Protein AF-A0A699WT21-F1 (afdb_monomer)

Organism: Tanacetum cinerariifolium (NCBI:txid118510)

Mean predicted aligned error: 5.56 Å

pLDDT: mean 86.8, std 12.1, range [45.38, 96.62]

Foldseek 3Di:
DDDDQKDKDKDKDWDPPPDPQIAIEIEMDMDGHPVCPPVLVLLVVVLVVVVVCCVVPVSHQKYKYWAAPPPPRVVVSLVSNPWDFDPDQDPPRTTMTMDGDDPDD

Secondary structure (DSSP, 8-state):
-PPP-EEEEEEEEEE-SS-SSPEEEEEEEEEE-GGGTTSSTHHHHHHHHHHHHHHH-TTEEEEEEEE-TT-HHHHHHHHHHTPEEEEEEEGGGEEEEEEEPPPP-

Nearest PDB structures (foldseek):
  2prb-assembly1_A  TM=8.718E-01  e=6.779E-06  Salmonella enterica subsp. enterica serovar Typhimurium
  2qir-assembly1_A  TM=8.721E-01  e=2.642E-05  Salmonella enterica subsp. enterica serovar Typhimurium
  2bue-assembly1_A  TM=7.758E-01  e=2.642E-05  Escherichia coli
  2vqy-assembly1_A  TM=7.770E-01  e=3.424E-05  Escherichia coli
  7ovu-assembly1_A  TM=7.593E-01  e=4.014E-04  Arabidopsis thaliana

InterPro domains:
  IPR000182 GNAT domain [PF13302] (5-83)
  IPR016181 Acyl-CoA N-acyltransferase [SSF55729] (3-85)

Radius of gyration: 14.45 Å; Cα contacts (8 Å, |Δi|>4): 170; chains: 1; bounding box: 43×40×23 Å

Sequence (105 aa):
NEAPVGVIRFALTTDTALTNHPTASATLGYSLGPAYRGRGWAAPLLLAGTRAVLAAFPQVARVLGEVKADNVASVRAFQRAGFSEVMGTGPAGSRTFAWVAAPVA

Solvent-accessible surface area (backbone atoms only — not comparable to full-atom values): 6139 Å² total; per-residue (Å²): 137,84,76,83,61,55,52,77,49,73,45,81,45,73,49,69,86,87,48,102,63,67,50,26,32,32,42,45,50,75,51,63,38,78,93,54,53,98,70,66,54,60,16,61,50,50,42,51,50,51,52,50,47,45,71,75,37,76,68,38,50,32,40,34,33,74,37,56,71,85,42,58,69,58,54,51,24,43,47,73,40,67,32,44,79,47,95,57,75,36,81,94,64,10,41,29,30,39,36,74,54,76,81,85,128

Structure (mmCIF, N/CA/C/O backbone):
data_AF-A0A699WT21-F1
#
_entry.id   AF-A0A699WT21-F1
#
loop_
_atom_site.group_PDB
_atom_site.id
_atom_site.type_symbol
_atom_site.label_atom_id
_atom_site.label_alt_id
_atom_site.label_comp_id
_atom_site.label_asym_id
_atom_site.label_entity_id
_atom_site.label_seq_id
_atom_site.pdbx_PDB_ins_code
_atom_site.Cartn_x
_atom_site.Cartn_y
_atom_site.Cartn_z
_atom_site.occupancy
_atom_site.B_iso_or_equiv
_atom_site.auth_seq_id
_atom_site.auth_comp_id
_atom_site.auth_asym_id
_atom_site.auth_atom_id
_atom_site.pdbx_PDB_model_num
ATOM 1 N N . ASN A 1 1 ? -24.396 -10.693 11.032 1.00 59.06 1 ASN A N 1
ATOM 2 C CA . ASN A 1 1 ? -23.004 -10.725 11.519 1.00 59.06 1 ASN A CA 1
ATOM 3 C C . ASN A 1 1 ? -22.120 -10.952 10.304 1.00 59.06 1 ASN A C 1
ATOM 5 O O . ASN A 1 1 ? -22.035 -12.081 9.841 1.00 59.06 1 ASN A O 1
ATOM 9 N N . GLU A 1 2 ? -21.608 -9.892 9.686 1.00 72.56 2 GLU A N 1
ATOM 10 C CA . GLU A 1 2 ? -20.802 -10.023 8.466 1.00 72.56 2 GLU A CA 1
ATOM 11 C C . GLU A 1 2 ? -19.334 -10.217 8.853 1.00 72.56 2 GLU A C 1
ATOM 13 O O . GLU A 1 2 ? -18.760 -9.401 9.571 1.00 72.56 2 GLU A O 1
ATOM 18 N N . ALA A 1 3 ? -18.736 -11.331 8.427 1.00 78.81 3 ALA A N 1
ATOM 19 C CA . ALA A 1 3 ? -17.324 -11.604 8.672 1.00 78.81 3 ALA A CA 1
ATOM 20 C C . ALA A 1 3 ? -16.443 -10.693 7.794 1.00 78.81 3 ALA A C 1
ATOM 22 O O . ALA A 1 3 ? -16.795 -10.442 6.637 1.00 78.81 3 ALA A O 1
ATOM 23 N N . PRO A 1 4 ? -15.283 -10.222 8.290 1.00 84.44 4 PRO A N 1
ATOM 24 C CA . PRO A 1 4 ? -14.381 -9.401 7.493 1.00 84.44 4 PRO A CA 1
ATOM 25 C C . PRO A 1 4 ? -13.909 -10.161 6.246 1.00 84.44 4 PRO A C 1
ATOM 27 O O . PRO A 1 4 ? -13.392 -11.275 6.321 1.00 84.44 4 PRO A O 1
ATOM 30 N N . VAL A 1 5 ? -14.070 -9.532 5.081 1.00 88.06 5 VAL A N 1
ATOM 31 C CA . VAL A 1 5 ? -13.782 -10.120 3.758 1.00 88.06 5 VAL A CA 1
ATOM 32 C C . VAL A 1 5 ? -12.327 -9.930 3.312 1.00 88.06 5 VAL A C 1
ATOM 34 O O . VAL A 1 5 ? -11.919 -10.394 2.244 1.00 88.06 5 VAL A O 1
ATOM 37 N N . GLY A 1 6 ? -11.530 -9.243 4.127 1.00 89.88 6 GLY A N 1
ATOM 38 C CA . GLY A 1 6 ? -10.128 -8.945 3.886 1.00 89.88 6 GLY A CA 1
ATOM 39 C C . GLY A 1 6 ? -9.524 -8.114 5.011 1.00 89.88 6 GLY A C 1
ATOM 40 O O . GLY A 1 6 ? -10.210 -7.713 5.949 1.00 89.88 6 GLY A O 1
ATOM 41 N N . VAL A 1 7 ? -8.225 -7.862 4.904 1.00 93.19 7 VAL A N 1
ATOM 42 C CA . VAL A 1 7 ? -7.463 -7.048 5.849 1.00 93.19 7 VAL A CA 1
ATOM 43 C C . VAL A 1 7 ? -6.439 -6.212 5.095 1.00 93.19 7 VAL A C 1
ATOM 45 O O . VAL A 1 7 ? -5.814 -6.684 4.141 1.00 93.19 7 VAL A O 1
ATOM 48 N N . ILE A 1 8 ? -6.247 -4.979 5.548 1.00 94.94 8 ILE A N 1
ATOM 49 C CA . ILE A 1 8 ? -5.118 -4.131 5.180 1.00 94.94 8 ILE A CA 1
ATOM 50 C C . ILE A 1 8 ? -4.349 -3.781 6.449 1.00 94.94 8 ILE A C 1
ATOM 52 O O . ILE A 1 8 ? -4.939 -3.558 7.505 1.00 94.94 8 ILE A O 1
ATOM 56 N N . ARG A 1 9 ? -3.025 -3.814 6.361 1.00 95.38 9 ARG A N 1
ATOM 57 C CA . ARG A 1 9 ? -2.102 -3.548 7.463 1.00 95.38 9 ARG A CA 1
ATOM 58 C C . ARG A 1 9 ? -1.045 -2.573 6.984 1.00 95.38 9 ARG A C 1
ATOM 60 O O . ARG A 1 9 ? -0.703 -2.570 5.802 1.00 95.38 9 ARG A O 1
ATOM 67 N N . PHE A 1 10 ? -0.518 -1.795 7.914 1.00 94.75 10 PHE A N 1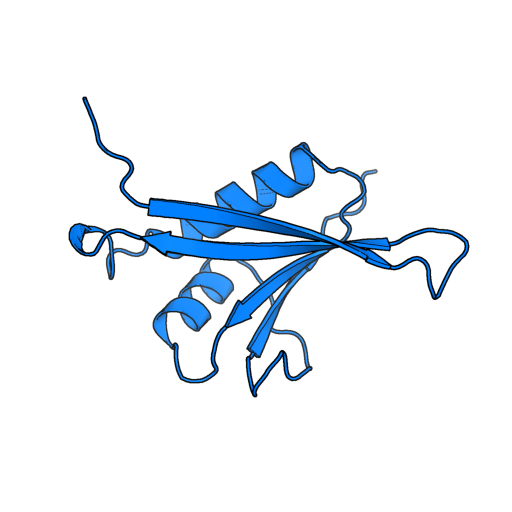
ATOM 68 C CA . PHE A 1 10 ? 0.586 -0.885 7.672 1.00 94.75 10 PHE A CA 1
ATOM 69 C C . PHE A 1 10 ? 1.635 -1.036 8.769 1.00 94.75 10 PHE A C 1
ATOM 71 O O . PHE A 1 10 ? 1.299 -1.320 9.919 1.00 94.75 10 PHE A O 1
ATOM 78 N N . ALA A 1 11 ? 2.897 -0.846 8.405 1.00 93.56 11 ALA A N 1
ATOM 79 C CA . ALA A 1 11 ? 4.007 -0.723 9.338 1.00 93.56 11 ALA A CA 1
ATOM 80 C C . ALA A 1 11 ? 4.654 0.645 9.137 1.00 93.56 11 ALA A C 1
ATOM 82 O O . ALA A 1 11 ? 4.981 1.001 8.008 1.00 93.56 11 ALA A O 1
ATOM 83 N N . LEU A 1 12 ? 4.807 1.410 10.216 1.00 92.75 12 LEU A N 1
ATOM 84 C CA . LEU A 1 12 ? 5.487 2.700 10.178 1.00 92.75 12 LEU A CA 1
ATOM 85 C C . LEU A 1 12 ? 6.990 2.493 10.326 1.00 92.75 12 LEU A C 1
ATOM 87 O O . LEU A 1 12 ? 7.445 1.697 11.147 1.00 92.75 12 LEU A O 1
ATOM 91 N N . THR A 1 13 ? 7.760 3.229 9.542 1.00 90.25 13 THR A N 1
ATOM 92 C CA . THR A 1 13 ? 9.216 3.259 9.622 1.00 90.25 13 THR A CA 1
ATOM 93 C C . THR A 1 13 ? 9.661 4.706 9.589 1.00 90.25 13 THR A C 1
ATOM 95 O O . THR A 1 13 ? 9.371 5.431 8.637 1.00 90.25 13 THR A O 1
ATOM 98 N N . THR A 1 14 ? 10.354 5.123 10.641 1.00 83.94 14 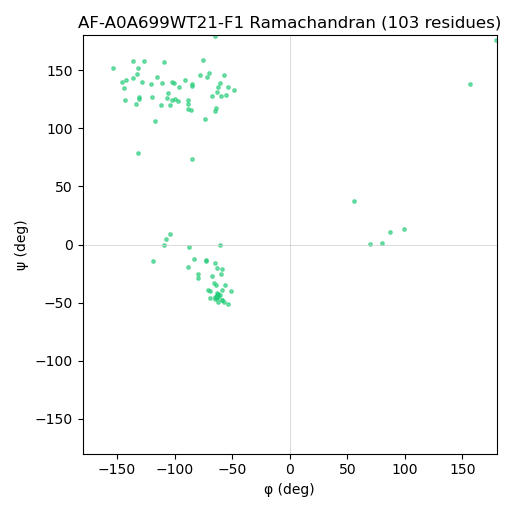THR A N 1
ATOM 99 C CA . THR A 1 14 ? 10.934 6.459 10.746 1.0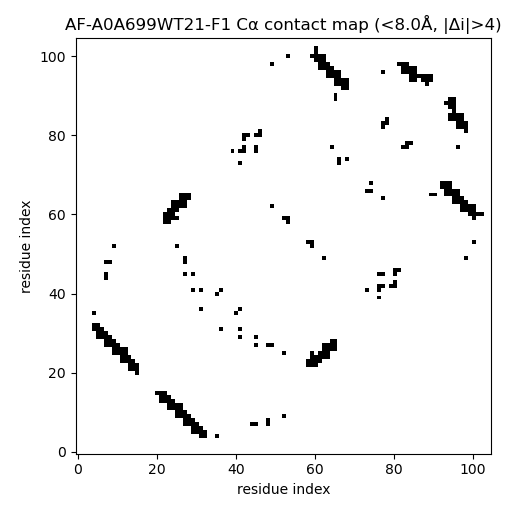0 83.94 14 THR A CA 1
ATOM 100 C C . THR A 1 14 ? 12.424 6.344 10.493 1.00 83.94 14 THR A C 1
ATOM 102 O O . THR A 1 14 ? 13.112 5.635 11.225 1.00 83.94 14 THR A O 1
ATOM 105 N N . ASP A 1 15 ? 12.920 7.034 9.472 1.00 72.44 15 ASP A N 1
ATOM 106 C CA . ASP A 1 15 ? 14.354 7.192 9.269 1.00 72.44 15 ASP A CA 1
ATOM 107 C C . ASP A 1 15 ? 14.823 8.435 10.033 1.00 72.44 15 ASP A C 1
ATOM 109 O O . ASP A 1 15 ? 14.372 9.558 9.777 1.00 72.44 15 ASP A O 1
ATOM 113 N N . THR A 1 16 ? 15.694 8.210 11.014 1.00 67.75 16 THR A N 1
ATOM 114 C CA . THR A 1 16 ? 16.340 9.259 11.815 1.00 67.75 16 THR A CA 1
ATOM 115 C C . THR A 1 16 ? 17.818 9.423 11.462 1.00 67.75 16 THR A C 1
ATOM 117 O O . THR A 1 16 ? 18.527 10.150 12.152 1.00 67.75 16 THR A O 1
ATOM 120 N N . ALA A 1 17 ? 18.316 8.702 10.456 1.00 60.34 17 ALA A N 1
ATOM 121 C CA . ALA A 1 17 ? 19.744 8.520 10.223 1.00 60.34 17 ALA A CA 1
ATOM 122 C C . ALA A 1 17 ? 20.360 9.609 9.333 1.00 60.34 17 ALA A C 1
ATOM 124 O O . ALA A 1 17 ? 21.577 9.781 9.360 1.00 60.34 17 ALA A O 1
ATOM 125 N N . LEU A 1 18 ? 19.556 10.342 8.550 1.00 54.31 18 LEU A N 1
ATOM 126 C CA . LEU A 1 18 ? 20.086 11.195 7.475 1.00 54.31 18 LEU A CA 1
ATOM 127 C C . LEU A 1 18 ? 19.803 12.703 7.597 1.00 54.31 18 LEU A C 1
ATOM 129 O O . LEU A 1 18 ? 20.480 13.478 6.925 1.00 54.31 18 LEU A O 1
ATOM 133 N N . THR A 1 19 ? 18.887 13.162 8.457 1.00 51.59 19 THR A N 1
ATOM 134 C CA . THR A 1 19 ? 18.557 14.597 8.585 1.00 51.59 19 THR A CA 1
ATOM 135 C C . THR A 1 19 ? 18.011 14.969 9.968 1.00 51.59 19 THR A C 1
ATOM 137 O O . THR A 1 19 ? 17.295 14.189 10.586 1.00 51.59 19 THR A O 1
ATOM 140 N N . ASN A 1 20 ? 18.222 16.223 10.403 1.00 57.88 20 ASN A N 1
ATOM 141 C CA . ASN A 1 20 ? 17.538 16.841 11.562 1.00 57.88 20 ASN A CA 1
ATOM 142 C C . ASN A 1 20 ? 15.998 16.925 11.403 1.00 57.88 20 ASN A C 1
ATOM 144 O O . ASN A 1 20 ? 15.311 17.427 12.289 1.00 57.88 20 ASN A O 1
ATOM 148 N N . HIS A 1 21 ? 15.456 16.452 10.277 1.00 57.06 21 HIS A N 1
ATOM 149 C CA . HIS A 1 21 ? 14.032 16.273 10.031 1.00 57.06 21 HIS A CA 1
ATOM 150 C C . HIS A 1 21 ? 13.774 14.773 9.807 1.00 57.06 21 HIS A C 1
ATOM 152 O O . HIS A 1 21 ? 14.178 14.255 8.763 1.00 57.06 21 HIS A O 1
ATOM 158 N N . PRO A 1 22 ? 13.171 14.049 10.763 1.00 64.88 22 PRO A N 1
ATOM 159 C CA . PRO A 1 22 ? 12.872 12.635 10.580 1.00 64.88 22 PRO A CA 1
ATOM 160 C C . PRO A 1 22 ? 11.876 12.467 9.430 1.00 64.88 22 PRO A C 1
ATOM 162 O O . PRO A 1 22 ? 10.853 13.152 9.387 1.00 64.88 22 PRO A O 1
ATOM 165 N N . THR A 1 23 ? 12.158 11.555 8.501 1.00 73.00 23 THR A N 1
ATOM 166 C CA . THR A 1 23 ? 11.192 11.197 7.453 1.00 73.00 23 THR A CA 1
ATOM 167 C C . THR A 1 23 ? 10.492 9.907 7.847 1.00 73.00 23 THR A C 1
ATOM 169 O O . THR A 1 23 ? 11.137 8.904 8.150 1.00 73.00 23 THR A O 1
ATOM 172 N N . ALA A 1 24 ? 9.158 9.930 7.886 1.00 88.62 24 ALA A N 1
ATOM 173 C CA . ALA A 1 24 ? 8.371 8.734 8.147 1.00 88.62 24 ALA A CA 1
ATOM 174 C C . ALA A 1 24 ? 7.814 8.162 6.842 1.00 88.62 24 ALA A C 1
ATOM 176 O O . ALA A 1 24 ? 7.343 8.878 5.954 1.00 88.62 24 ALA A O 1
ATOM 177 N N . SER A 1 25 ? 7.854 6.842 6.746 1.00 92.12 25 SER A N 1
ATOM 178 C CA . SER A 1 25 ? 7.241 6.061 5.683 1.00 92.12 25 SER A CA 1
ATOM 179 C C . SER A 1 25 ? 6.331 4.996 6.281 1.00 92.12 25 SER A C 1
ATOM 181 O O . SER A 1 25 ? 6.458 4.635 7.453 1.00 92.12 25 SER A O 1
ATOM 183 N N . ALA A 1 26 ? 5.383 4.511 5.487 1.00 94.88 26 ALA A N 1
ATOM 184 C CA . ALA A 1 26 ? 4.485 3.441 5.893 1.00 94.88 26 ALA A CA 1
ATOM 185 C C . ALA A 1 26 ? 4.436 2.353 4.827 1.00 94.88 26 ALA A C 1
ATOM 187 O O . ALA A 1 26 ? 4.086 2.644 3.690 1.00 94.88 26 ALA A O 1
ATOM 188 N N . THR A 1 27 ? 4.713 1.102 5.176 1.00 94.94 27 THR A N 1
ATOM 189 C CA . THR A 1 27 ? 4.626 -0.020 4.231 1.00 94.94 27 THR A CA 1
ATOM 190 C C . THR A 1 27 ? 3.287 -0.729 4.372 1.00 94.94 27 THR A C 1
ATOM 192 O O . THR A 1 27 ? 2.946 -1.197 5.459 1.00 94.94 27 THR A O 1
ATOM 195 N N . LEU A 1 28 ? 2.528 -0.826 3.280 1.00 95.12 28 LEU A N 1
ATOM 196 C CA . LEU A 1 28 ? 1.237 -1.504 3.215 1.00 95.12 28 LEU A CA 1
ATOM 197 C C . LEU A 1 28 ? 1.369 -2.974 2.824 1.00 95.12 28 LEU A C 1
ATOM 199 O O . LEU A 1 28 ? 2.095 -3.343 1.902 1.00 95.12 28 LEU A O 1
ATOM 203 N N . GLY A 1 29 ? 0.538 -3.797 3.458 1.00 93.19 29 GLY A N 1
ATOM 204 C CA . GLY A 1 29 ? 0.252 -5.162 3.036 1.00 93.19 29 GLY A CA 1
ATOM 205 C C . GLY A 1 29 ? -1.243 -5.448 3.126 1.00 93.19 29 GLY A C 1
ATOM 206 O O . GLY A 1 29 ? -1.915 -4.992 4.050 1.00 93.19 29 GLY A O 1
ATOM 207 N N . TYR A 1 30 ? -1.780 -6.227 2.187 1.00 94.31 30 TYR A N 1
ATOM 208 C CA . TYR A 1 30 ? -3.202 -6.567 2.167 1.00 94.31 30 TYR A CA 1
ATOM 209 C C . TYR A 1 30 ? -3.437 -8.049 1.873 1.00 94.31 30 TYR A C 1
ATOM 211 O O . TYR A 1 30 ? -2.595 -8.735 1.291 1.00 94.31 30 TYR A O 1
ATOM 219 N N . SER A 1 31 ? -4.603 -8.544 2.278 1.00 92.75 31 SER A N 1
ATOM 220 C CA . SER A 1 31 ? -5.107 -9.863 1.902 1.00 92.75 31 SER A CA 1
ATOM 221 C C . SER A 1 31 ? -6.622 -9.813 1.763 1.00 92.75 31 SER A C 1
ATOM 223 O O . SER A 1 31 ? -7.307 -9.174 2.558 1.00 92.75 31 SER A O 1
ATOM 225 N N . LEU A 1 32 ? -7.146 -10.495 0.750 1.00 92.12 32 LEU A N 1
ATOM 226 C CA . LEU A 1 32 ? -8.579 -10.651 0.518 1.00 92.12 32 LEU A CA 1
ATOM 227 C C . LEU A 1 32 ? -8.964 -12.121 0.668 1.00 92.12 32 LEU A C 1
ATOM 229 O O . LEU A 1 32 ? -8.221 -13.024 0.244 1.00 92.12 32 LEU A O 1
ATOM 233 N N . GLY A 1 33 ? -10.154 -12.352 1.217 1.00 89.81 33 GLY A N 1
ATOM 234 C CA . GLY A 1 33 ? -10.785 -13.663 1.247 1.00 89.81 33 GLY A CA 1
ATOM 235 C C . GLY A 1 33 ? -10.938 -14.226 -0.175 1.00 89.81 33 GLY A C 1
ATOM 236 O O . GLY A 1 33 ? -11.158 -13.451 -1.111 1.00 89.81 33 GLY A O 1
ATOM 237 N N . PRO A 1 34 ? -10.827 -15.554 -0.380 1.00 88.62 34 PRO A N 1
ATOM 238 C CA . PRO A 1 34 ? -10.837 -16.164 -1.713 1.00 88.62 34 PRO A CA 1
ATOM 239 C C . PRO A 1 34 ? -12.015 -15.732 -2.598 1.00 88.62 34 PRO A C 1
ATOM 241 O O . PRO A 1 34 ? -11.810 -15.420 -3.768 1.00 88.62 34 PRO A O 1
ATOM 244 N N . ALA A 1 35 ? -13.216 -15.610 -2.023 1.00 88.38 35 ALA A N 1
ATOM 245 C CA . ALA A 1 35 ? -14.435 -15.208 -2.732 1.00 88.38 35 ALA A CA 1
ATOM 246 C C . ALA A 1 35 ? -14.411 -13.768 -3.289 1.00 88.38 35 ALA A C 1
ATOM 248 O O . ALA A 1 35 ? -15.219 -13.427 -4.151 1.00 88.38 35 ALA A O 1
ATOM 249 N N . TYR A 1 36 ? -13.488 -12.924 -2.820 1.00 87.62 36 TYR A N 1
ATOM 250 C CA . TYR A 1 36 ? -13.374 -11.511 -3.196 1.00 87.62 36 TYR A CA 1
ATOM 251 C C . TYR A 1 36 ? -12.148 -11.225 -4.079 1.00 87.62 36 TYR A C 1
ATOM 253 O O . TYR A 1 36 ? -11.935 -10.088 -4.508 1.00 87.62 36 TYR A O 1
ATOM 261 N N . ARG A 1 37 ? -11.344 -12.248 -4.396 1.00 88.56 37 ARG A N 1
ATOM 262 C CA . ARG A 1 37 ? -10.196 -12.134 -5.311 1.00 88.56 37 ARG A CA 1
ATOM 263 C C . ARG A 1 37 ? -10.656 -12.056 -6.767 1.00 88.56 37 ARG A C 1
ATOM 265 O O . ARG A 1 37 ? -11.769 -12.440 -7.101 1.00 88.56 37 ARG A O 1
ATOM 272 N N . GLY A 1 38 ? -9.800 -11.518 -7.639 1.00 88.25 38 GLY A N 1
ATOM 273 C CA . GLY A 1 38 ? -10.071 -11.420 -9.083 1.00 88.25 38 GLY A CA 1
ATOM 274 C C . GLY A 1 38 ? -11.165 -10.419 -9.484 1.00 88.25 38 GLY A C 1
ATOM 275 O O . GLY A 1 38 ? -11.429 -10.256 -10.666 1.00 88.25 38 GLY A O 1
ATOM 276 N N . ARG A 1 39 ? -11.773 -9.714 -8.520 1.00 90.38 39 ARG A N 1
ATOM 277 C CA . ARG A 1 39 ? -12.890 -8.773 -8.733 1.00 90.38 39 ARG A CA 1
ATOM 278 C C . ARG A 1 39 ? -12.485 -7.297 -8.672 1.00 90.38 39 ARG A C 1
ATOM 280 O O . ARG A 1 39 ? -13.335 -6.422 -8.619 1.00 90.38 39 ARG A O 1
ATOM 287 N N . GLY A 1 40 ? -11.185 -7.010 -8.619 1.00 91.56 40 GLY A N 1
ATOM 288 C CA . GLY A 1 40 ? -10.668 -5.637 -8.590 1.00 91.56 40 GLY A CA 1
ATOM 289 C C . GLY A 1 40 ? -10.696 -4.935 -7.226 1.00 91.56 40 GLY A C 1
ATOM 290 O O . GLY A 1 40 ? -10.220 -3.810 -7.145 1.00 91.56 40 GLY A O 1
ATOM 291 N N . TRP A 1 41 ? -11.150 -5.588 -6.148 1.00 93.44 41 TRP A N 1
ATOM 292 C CA . TRP A 1 41 ? -11.241 -4.997 -4.798 1.00 93.44 41 TRP A CA 1
ATOM 293 C C . TRP A 1 41 ? -9.907 -4.583 -4.166 1.00 93.44 41 TRP A C 1
ATOM 295 O O . TRP A 1 41 ? -9.887 -3.749 -3.265 1.00 93.44 41 TRP A O 1
ATOM 305 N N . ALA A 1 42 ? -8.789 -5.133 -4.641 1.00 94.06 42 ALA A N 1
ATOM 306 C CA . ALA A 1 42 ? -7.470 -4.832 -4.097 1.00 94.06 42 ALA A CA 1
ATOM 307 C C . ALA A 1 42 ? -7.077 -3.355 -4.270 1.00 94.06 42 ALA A C 1
ATOM 309 O O . ALA A 1 42 ? -6.561 -2.754 -3.335 1.00 94.06 42 ALA A O 1
ATOM 310 N N . ALA A 1 43 ? -7.351 -2.752 -5.432 1.00 95.31 43 ALA A N 1
ATOM 311 C CA . ALA A 1 43 ? -6.962 -1.366 -5.692 1.00 95.31 43 ALA A CA 1
ATOM 312 C C . ALA A 1 43 ? -7.758 -0.349 -4.841 1.00 95.31 43 ALA A C 1
ATOM 314 O O . ALA A 1 43 ? -7.126 0.496 -4.207 1.00 95.31 43 ALA A O 1
ATOM 315 N N . PRO A 1 44 ? -9.101 -0.447 -4.721 1.00 94.31 44 PRO A N 1
ATOM 316 C CA . PRO A 1 44 ? -9.862 0.370 -3.775 1.00 94.31 44 PRO A CA 1
ATOM 317 C C . PRO A 1 44 ? -9.423 0.179 -2.321 1.00 94.31 44 PRO A C 1
ATOM 319 O O . PRO A 1 44 ? -9.333 1.159 -1.586 1.00 94.31 44 PRO A O 1
ATOM 322 N N . LEU A 1 45 ? -9.111 -1.059 -1.909 1.00 94.88 45 LEU A N 1
ATOM 323 C CA . LEU A 1 45 ? -8.623 -1.338 -0.557 1.00 94.88 45 LEU A CA 1
ATOM 324 C C . LEU A 1 45 ? -7.277 -0.652 -0.293 1.00 94.88 45 LEU A C 1
ATOM 326 O O . LEU A 1 45 ? -7.120 -0.011 0.743 1.00 94.88 45 LEU A O 1
ATOM 330 N N . LEU A 1 46 ? -6.331 -0.746 -1.233 1.00 96.62 46 LEU A N 1
ATOM 331 C CA . LEU A 1 46 ? -5.039 -0.061 -1.150 1.00 96.62 46 LEU A CA 1
ATOM 332 C C . LEU A 1 46 ? -5.218 1.454 -1.047 1.00 96.62 46 LEU A C 1
ATOM 334 O O . LEU A 1 46 ? -4.655 2.063 -0.146 1.00 96.62 46 LEU A O 1
ATOM 338 N N . LEU A 1 47 ? -6.051 2.052 -1.902 1.00 95.75 47 LEU A N 1
ATOM 339 C CA . LEU A 1 47 ? -6.322 3.489 -1.865 1.00 95.75 47 LEU A CA 1
ATOM 340 C C . LEU A 1 47 ? -6.940 3.928 -0.527 1.00 95.75 47 LEU A C 1
ATOM 342 O O . LEU A 1 47 ? -6.536 4.945 0.039 1.00 95.75 47 LEU A O 1
ATOM 346 N N . ALA A 1 48 ? -7.903 3.162 -0.007 1.00 95.19 48 ALA A N 1
ATOM 347 C CA . ALA A 1 48 ? -8.511 3.429 1.293 1.00 95.19 48 ALA A CA 1
ATOM 348 C C . ALA A 1 48 ? -7.481 3.328 2.430 1.00 95.19 48 ALA A C 1
ATOM 350 O O . ALA A 1 48 ? -7.432 4.212 3.284 1.00 95.19 48 ALA A O 1
ATOM 351 N N . GLY A 1 49 ? -6.618 2.307 2.404 1.00 95.75 49 GLY A N 1
ATOM 352 C CA . GLY A 1 49 ? -5.529 2.150 3.370 1.00 95.75 49 GLY A CA 1
ATOM 353 C C . GLY A 1 49 ? -4.521 3.293 3.321 1.00 95.75 49 GLY A C 1
ATOM 354 O O . GLY A 1 49 ? -4.183 3.842 4.364 1.00 95.75 49 GLY A O 1
ATOM 355 N N . THR A 1 50 ? -4.098 3.710 2.125 1.00 96.44 50 THR A N 1
ATOM 356 C CA . THR A 1 50 ? -3.205 4.864 1.938 1.00 96.44 50 THR A CA 1
ATOM 357 C C . THR A 1 50 ? -3.800 6.125 2.548 1.00 96.44 50 THR A C 1
ATOM 359 O O . THR A 1 50 ? -3.138 6.805 3.326 1.00 96.44 50 THR A O 1
ATOM 362 N N . ARG A 1 51 ? -5.069 6.426 2.247 1.00 95.25 51 ARG A N 1
ATOM 363 C CA . ARG A 1 51 ? -5.754 7.600 2.806 1.00 95.25 51 ARG A CA 1
ATOM 364 C C . ARG A 1 51 ? -5.865 7.526 4.326 1.00 95.25 51 ARG A C 1
ATOM 366 O O . ARG A 1 51 ? -5.616 8.526 4.988 1.00 95.25 51 ARG A O 1
ATOM 373 N N . ALA A 1 52 ? -6.200 6.356 4.869 1.00 95.25 52 ALA A N 1
ATOM 374 C CA . ALA A 1 52 ? -6.300 6.158 6.311 1.00 95.25 52 ALA A CA 1
ATOM 375 C C . ALA A 1 52 ? -4.952 6.382 7.013 1.00 95.25 52 ALA A C 1
ATOM 377 O O . ALA A 1 52 ? -4.905 7.067 8.031 1.00 95.25 52 ALA A O 1
ATOM 378 N N . VAL A 1 53 ? -3.857 5.867 6.446 1.00 95.00 53 VAL A N 1
ATOM 379 C CA . VAL A 1 53 ? -2.503 6.081 6.976 1.00 95.00 53 VAL A CA 1
ATOM 380 C C . VAL A 1 53 ? -2.126 7.558 6.944 1.00 95.00 53 VAL A C 1
ATOM 382 O O . VAL A 1 53 ? -1.693 8.082 7.962 1.00 95.00 53 VAL A O 1
ATOM 385 N N . LEU A 1 54 ? -2.314 8.240 5.812 1.00 93.12 54 LEU A N 1
ATOM 386 C CA . LEU A 1 54 ? -1.947 9.655 5.684 1.00 93.12 54 LEU A CA 1
ATOM 387 C C . LEU A 1 54 ? -2.789 10.566 6.589 1.00 93.12 54 LEU A C 1
ATOM 389 O O . LEU A 1 54 ? -2.279 11.555 7.104 1.00 93.12 54 LEU A O 1
ATOM 393 N N . ALA A 1 55 ? -4.059 10.222 6.817 1.00 93.38 55 ALA A N 1
ATOM 394 C CA . ALA A 1 55 ? -4.916 10.946 7.751 1.00 93.38 55 ALA A CA 1
ATOM 395 C C . ALA A 1 55 ? -4.520 10.709 9.219 1.00 93.38 55 ALA A C 1
ATOM 397 O O . ALA A 1 55 ? -4.5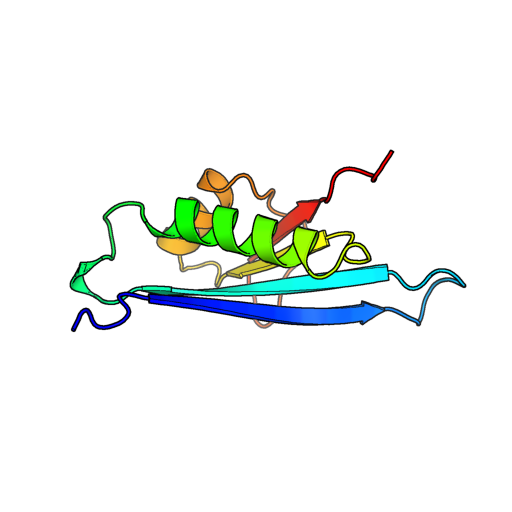69 11.635 10.023 1.00 93.38 55 ALA A O 1
ATOM 398 N N . ALA A 1 56 ? -4.136 9.479 9.575 1.00 93.75 56 ALA A N 1
ATOM 399 C CA . ALA A 1 56 ? -3.761 9.122 10.943 1.00 93.75 56 ALA A CA 1
ATOM 400 C C . ALA A 1 56 ? -2.327 9.539 11.309 1.00 93.75 56 ALA A C 1
ATOM 402 O O . ALA A 1 56 ? -2.046 9.804 12.476 1.00 93.75 56 ALA A O 1
ATOM 403 N N . PHE A 1 57 ? -1.427 9.602 10.325 1.00 91.75 57 PHE A N 1
ATOM 404 C CA . PHE A 1 57 ? -0.00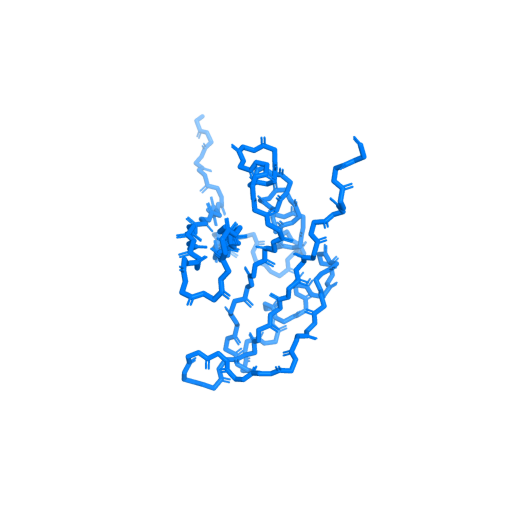7 9.898 10.513 1.00 91.75 57 PHE A CA 1
ATOM 405 C C . PHE A 1 57 ? 0.457 10.969 9.513 1.00 91.75 57 PHE A C 1
ATOM 407 O O . PHE A 1 57 ? 1.101 10.637 8.514 1.00 91.75 57 PHE A O 1
ATOM 414 N N . PRO A 1 58 ? 0.168 12.259 9.772 1.00 89.31 58 PRO A N 1
ATOM 415 C CA . PRO A 1 58 ? 0.523 13.360 8.870 1.00 89.31 58 PRO A CA 1
ATOM 416 C C . PRO A 1 58 ? 2.027 13.487 8.585 1.00 89.31 58 PRO A C 1
ATOM 418 O O . PRO A 1 58 ? 2.419 14.066 7.579 1.00 89.31 58 PRO A O 1
ATOM 421 N N . GLN A 1 59 ? 2.879 12.933 9.453 1.00 87.69 59 GLN A N 1
ATOM 422 C CA . GLN A 1 59 ? 4.331 12.892 9.269 1.00 87.69 59 GLN A CA 1
ATOM 423 C C . GLN A 1 59 ? 4.794 11.898 8.188 1.00 87.69 59 GLN A C 1
ATOM 425 O O . GLN A 1 59 ? 5.963 11.915 7.798 1.00 87.69 59 GLN A O 1
ATOM 430 N N . VAL A 1 60 ? 3.918 10.995 7.730 1.00 91.56 60 VAL A N 1
ATOM 431 C CA . VAL A 1 60 ? 4.250 10.010 6.696 1.00 91.56 60 VAL A CA 1
ATOM 432 C C . VAL A 1 60 ? 4.335 10.704 5.340 1.00 91.56 60 VAL A C 1
ATOM 434 O O . VAL A 1 60 ? 3.327 11.052 4.731 1.00 91.56 60 VAL A O 1
ATOM 437 N N . ALA A 1 61 ? 5.554 10.850 4.826 1.00 89.75 61 ALA A N 1
ATOM 438 C CA . ALA A 1 61 ? 5.808 11.461 3.524 1.00 89.75 61 ALA A CA 1
ATOM 439 C C . ALA A 1 61 ? 5.564 10.487 2.358 1.00 89.75 61 ALA A C 1
ATOM 441 O O . ALA A 1 61 ? 5.317 10.898 1.220 1.00 89.75 61 ALA A O 1
ATOM 442 N N . ARG A 1 62 ? 5.680 9.177 2.617 1.00 92.00 62 ARG A N 1
ATOM 443 C CA . ARG A 1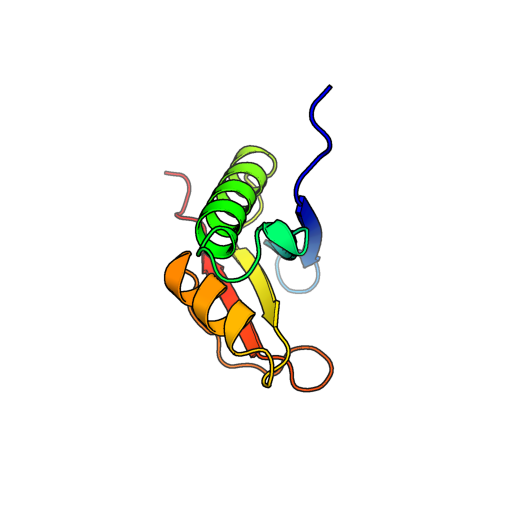 62 ? 5.589 8.129 1.593 1.00 92.00 62 ARG A CA 1
ATOM 444 C C . ARG A 1 62 ? 4.897 6.882 2.117 1.00 92.00 62 ARG A C 1
ATOM 446 O O . ARG A 1 62 ? 5.246 6.371 3.178 1.00 92.00 62 ARG A O 1
ATOM 453 N N . VAL A 1 63 ? 3.984 6.344 1.319 1.00 95.19 63 VAL A N 1
ATOM 454 C CA . VAL A 1 63 ? 3.387 5.028 1.550 1.00 95.19 63 VAL A CA 1
ATOM 455 C C . VAL A 1 63 ? 3.963 4.052 0.533 1.00 95.19 63 VAL A C 1
ATOM 457 O O . VAL A 1 63 ? 3.945 4.316 -0.665 1.00 95.19 63 VAL A O 1
ATOM 460 N N . LEU A 1 64 ? 4.505 2.943 1.010 1.00 94.88 64 LEU A N 1
ATOM 461 C CA . LEU A 1 64 ? 5.210 1.940 0.229 1.00 94.88 64 LEU A CA 1
ATOM 462 C C . LEU A 1 64 ? 4.388 0.655 0.132 1.00 94.88 64 LEU A C 1
ATOM 464 O O . LEU A 1 64 ? 3.549 0.363 0.982 1.00 94.88 64 LEU A O 1
ATOM 468 N N . GLY A 1 65 ? 4.653 -0.138 -0.895 1.00 94.38 65 GLY A N 1
ATOM 469 C CA . GLY A 1 65 ? 4.134 -1.486 -1.048 1.00 94.38 65 GLY A CA 1
ATOM 470 C C . GLY A 1 65 ? 5.178 -2.380 -1.685 1.00 94.38 65 GLY A C 1
ATOM 471 O O . GLY A 1 65 ? 5.673 -2.079 -2.768 1.00 94.38 65 GLY A O 1
ATOM 472 N N . GLU A 1 66 ? 5.501 -3.483 -1.021 1.00 93.62 66 GLU A N 1
ATOM 473 C CA . GLU A 1 66 ? 6.458 -4.465 -1.521 1.00 93.62 66 GLU A CA 1
ATOM 474 C C . GLU A 1 66 ? 5.710 -5.662 -2.093 1.00 93.62 66 GLU A C 1
ATOM 476 O O . GLU A 1 66 ? 4.867 -6.283 -1.435 1.00 93.62 66 GLU A O 1
ATOM 481 N N . VAL A 1 67 ? 5.996 -5.983 -3.349 1.00 92.56 67 VAL A N 1
ATOM 482 C CA . VAL A 1 67 ? 5.292 -7.027 -4.085 1.00 92.56 67 VAL A CA 1
ATOM 483 C C . VAL A 1 67 ? 6.306 -7.945 -4.737 1.00 92.56 67 VAL A C 1
ATOM 485 O O . VAL A 1 67 ? 7.161 -7.493 -5.492 1.00 92.56 67 VAL A O 1
ATOM 488 N N . LYS A 1 68 ? 6.189 -9.255 -4.503 1.00 91.56 68 LYS A N 1
ATOM 489 C CA . LYS A 1 68 ? 6.999 -10.240 -5.229 1.00 91.56 68 LYS A CA 1
ATOM 490 C C . LYS A 1 68 ? 6.847 -10.041 -6.739 1.00 91.56 68 LYS A C 1
ATOM 492 O O . LYS A 1 68 ? 5.731 -9.860 -7.224 1.00 91.56 68 LYS A O 1
ATOM 497 N N . ALA A 1 69 ? 7.954 -10.089 -7.477 1.00 87.44 69 ALA A N 1
ATOM 498 C CA . ALA A 1 69 ? 7.963 -9.777 -8.907 1.00 87.44 69 ALA A CA 1
ATOM 499 C C . ALA A 1 69 ? 7.049 -10.687 -9.755 1.00 87.44 69 ALA A C 1
ATOM 501 O O . ALA A 1 69 ? 6.584 -10.260 -10.810 1.00 87.44 69 ALA A O 1
ATOM 502 N N . ASP A 1 70 ? 6.775 -11.908 -9.290 1.00 90.56 70 ASP A N 1
ATOM 503 C CA . ASP A 1 70 ? 5.884 -12.891 -9.916 1.00 90.56 70 ASP A CA 1
ATOM 504 C C . ASP A 1 70 ? 4.393 -12.680 -9.583 1.00 90.56 70 ASP A C 1
ATOM 506 O O . ASP A 1 70 ? 3.513 -13.240 -10.242 1.00 90.56 70 ASP A O 1
ATOM 510 N N . ASN A 1 71 ? 4.068 -11.832 -8.603 1.00 92.81 71 ASN A N 1
ATOM 511 C CA . ASN A 1 71 ? 2.695 -11.558 -8.201 1.00 92.81 71 ASN A CA 1
ATOM 512 C C . ASN A 1 71 ? 2.058 -10.474 -9.083 1.00 92.81 71 ASN A C 1
ATOM 514 O O . ASN A 1 71 ? 1.819 -9.335 -8.666 1.00 92.81 71 ASN A O 1
ATOM 518 N N . VAL A 1 72 ? 1.731 -10.865 -10.315 1.00 92.31 72 VAL A N 1
ATOM 519 C CA . VAL A 1 72 ? 1.117 -9.993 -11.330 1.00 92.31 72 VAL A CA 1
ATOM 520 C C . VAL A 1 72 ? -0.186 -9.349 -10.834 1.00 92.31 72 VAL A C 1
ATOM 522 O O . VAL A 1 72 ? -0.477 -8.200 -11.172 1.00 92.31 72 VAL A O 1
ATOM 525 N N . ALA A 1 73 ? -0.970 -10.056 -10.013 1.00 92.25 73 ALA A N 1
ATOM 526 C CA . ALA A 1 73 ? -2.227 -9.539 -9.474 1.00 92.25 73 ALA A CA 1
ATOM 527 C C . ALA A 1 73 ? -2.000 -8.334 -8.549 1.00 92.25 73 ALA A C 1
ATOM 529 O O . ALA A 1 73 ? -2.656 -7.304 -8.714 1.00 92.25 73 ALA A O 1
ATOM 530 N N . SER A 1 74 ? -1.045 -8.437 -7.621 1.00 93.12 74 SER A N 1
ATOM 531 C CA . SER A 1 74 ? -0.692 -7.326 -6.735 1.00 93.12 74 SER A CA 1
ATOM 532 C C . SER A 1 74 ? -0.008 -6.187 -7.480 1.00 93.12 74 SER A C 1
ATOM 534 O O . SER A 1 74 ? -0.369 -5.040 -7.238 1.00 93.12 74 SER A O 1
ATOM 536 N N . VAL A 1 75 ? 0.892 -6.472 -8.429 1.00 93.94 75 VAL A N 1
ATOM 537 C CA . VAL A 1 75 ? 1.519 -5.433 -9.273 1.00 93.94 75 VAL A CA 1
ATOM 538 C C . VAL A 1 75 ? 0.447 -4.571 -9.944 1.00 93.94 75 VAL A C 1
ATOM 540 O O . VAL A 1 75 ? 0.435 -3.349 -9.798 1.00 93.94 75 VAL A O 1
ATOM 543 N N . ARG A 1 76 ? -0.530 -5.211 -10.599 1.00 94.62 76 ARG A N 1
ATOM 544 C CA . ARG A 1 76 ? -1.650 -4.501 -11.232 1.00 94.62 76 ARG A CA 1
ATOM 545 C C . ARG A 1 76 ? -2.526 -3.773 -10.214 1.00 94.62 76 ARG A C 1
ATOM 547 O O . ARG A 1 76 ? -3.048 -2.709 -10.531 1.00 94.62 76 ARG A O 1
ATOM 554 N N . ALA A 1 77 ? -2.717 -4.326 -9.017 1.00 95.69 77 ALA A N 1
ATOM 555 C CA . ALA A 1 77 ? -3.500 -3.675 -7.972 1.00 95.69 77 ALA A CA 1
ATOM 556 C C . ALA A 1 77 ? -2.851 -2.366 -7.496 1.00 95.69 77 ALA A C 1
ATOM 558 O O . ALA A 1 77 ? -3.551 -1.361 -7.417 1.00 95.69 77 ALA A O 1
ATOM 559 N N . PHE A 1 78 ? -1.537 -2.353 -7.247 1.00 95.81 78 PHE A N 1
ATOM 560 C CA . PHE A 1 78 ? -0.804 -1.145 -6.849 1.00 95.81 78 PHE A CA 1
ATOM 561 C C . PHE A 1 78 ? -0.811 -0.079 -7.949 1.00 95.81 78 PHE A C 1
ATOM 563 O O . PHE A 1 78 ? -1.139 1.075 -7.676 1.00 95.81 78 PHE A O 1
ATOM 570 N N . GLN A 1 79 ? -0.567 -0.472 -9.201 1.00 94.62 79 GLN A N 1
ATOM 571 C CA . GLN A 1 79 ? -0.649 0.439 -10.349 1.00 94.62 79 GLN A CA 1
ATOM 572 C C . GLN A 1 79 ? -2.049 1.059 -10.484 1.00 94.62 79 GLN A C 1
ATOM 574 O O . GLN A 1 79 ? -2.190 2.2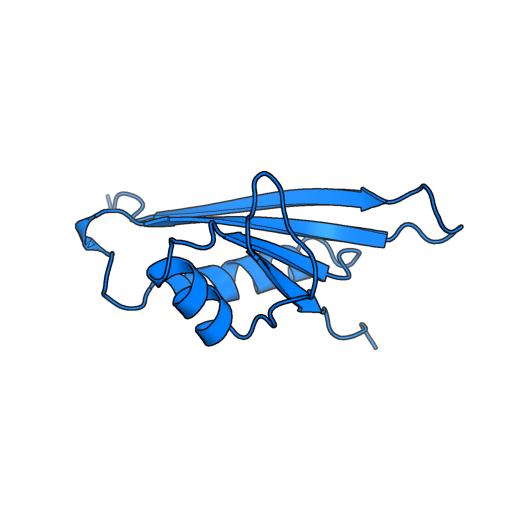72 -10.604 1.00 94.62 79 GLN A O 1
ATOM 579 N N . ARG A 1 80 ? -3.109 0.241 -10.400 1.00 95.69 80 ARG A N 1
ATOM 580 C CA . ARG A 1 80 ? -4.502 0.724 -10.466 1.00 95.69 80 ARG A CA 1
ATOM 581 C C . ARG A 1 80 ? -4.901 1.568 -9.262 1.00 95.69 80 ARG A C 1
ATOM 583 O O . ARG A 1 80 ? -5.798 2.394 -9.388 1.00 95.69 80 ARG A O 1
ATOM 590 N N . ALA A 1 81 ? -4.277 1.342 -8.110 1.00 95.69 81 ALA A N 1
ATOM 591 C CA . ALA A 1 81 ? -4.488 2.159 -6.927 1.00 95.69 81 ALA A CA 1
ATOM 592 C C . ALA A 1 81 ? -3.837 3.541 -7.055 1.00 95.69 81 ALA A C 1
ATOM 594 O O . ALA A 1 81 ? -4.201 4.404 -6.270 1.00 95.69 81 ALA A O 1
ATOM 595 N N . GLY A 1 82 ? -2.939 3.752 -8.029 1.00 95.31 82 GLY A N 1
ATOM 596 C CA . GLY A 1 82 ? -2.245 5.018 -8.288 1.00 95.31 82 GLY A CA 1
ATOM 597 C C . GLY A 1 82 ? -0.826 5.087 -7.722 1.00 95.31 82 GLY A C 1
ATOM 598 O O . GLY A 1 82 ? -0.251 6.168 -7.658 1.00 95.31 82 GLY A O 1
ATOM 599 N N . PHE A 1 83 ? -0.254 3.957 -7.300 1.00 95.81 83 PHE A N 1
ATOM 600 C CA . PHE A 1 83 ? 1.145 3.914 -6.888 1.00 95.81 83 PHE A CA 1
ATOM 601 C C . PHE A 1 83 ? 2.072 3.879 -8.103 1.00 95.81 83 PHE A C 1
ATOM 603 O O . PHE A 1 83 ? 1.787 3.209 -9.099 1.00 95.81 83 PHE A O 1
ATOM 610 N N . SER A 1 84 ? 3.230 4.515 -7.960 1.00 94.94 84 SER A N 1
ATOM 611 C CA . SER A 1 84 ? 4.315 4.454 -8.935 1.00 94.94 84 SER A CA 1
ATOM 612 C C . SER A 1 84 ? 5.336 3.401 -8.523 1.00 94.94 84 SER A C 1
ATOM 614 O O . SER A 1 84 ? 5.730 3.337 -7.361 1.00 94.94 84 SER A O 1
ATOM 616 N N . GLU A 1 85 ? 5.785 2.577 -9.464 1.00 93.38 85 GLU A N 1
ATOM 617 C CA . GLU A 1 85 ? 6.915 1.674 -9.230 1.00 93.38 85 GLU A CA 1
ATOM 618 C C . GLU A 1 85 ? 8.189 2.510 -9.058 1.00 93.38 85 GLU A C 1
ATOM 620 O O . GLU A 1 85 ? 8.473 3.391 -9.872 1.00 93.38 85 GLU A O 1
ATOM 625 N N . VAL A 1 86 ? 8.930 2.279 -7.975 1.00 90.00 86 VAL A N 1
ATOM 626 C CA . VAL A 1 86 ? 10.200 2.963 -7.714 1.00 90.00 86 VAL A CA 1
ATOM 627 C C . VAL A 1 86 ? 11.357 2.038 -8.050 1.00 90.00 86 VAL A 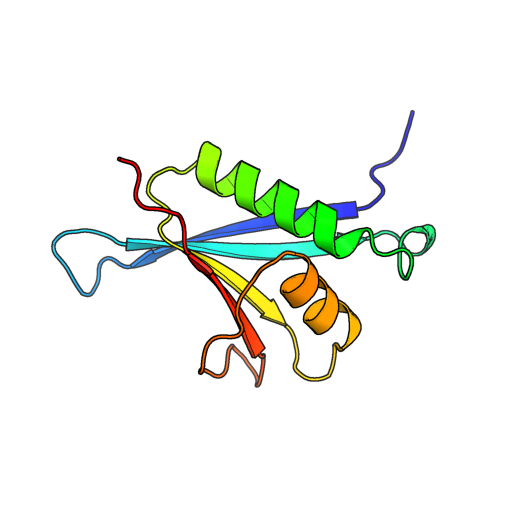C 1
ATOM 629 O O . VAL A 1 86 ? 11.320 0.843 -7.768 1.00 90.00 86 VAL A O 1
ATOM 632 N N . MET A 1 87 ? 12.397 2.606 -8.657 1.00 75.50 87 MET A N 1
ATOM 633 C CA . MET A 1 87 ? 13.616 1.872 -8.979 1.00 75.50 87 MET A CA 1
ATOM 634 C C . MET A 1 87 ? 14.297 1.432 -7.681 1.00 75.50 87 MET A C 1
ATOM 636 O O . MET A 1 87 ? 14.735 2.262 -6.887 1.00 75.50 87 MET A O 1
ATOM 640 N N . GLY A 1 88 ? 14.361 0.121 -7.469 1.00 67.50 88 GLY A N 1
ATOM 641 C CA . GLY A 1 88 ? 14.949 -0.488 -6.285 1.00 67.50 88 GLY A CA 1
ATOM 642 C C . GLY A 1 88 ? 14.380 -1.881 -6.056 1.00 67.50 88 GLY A C 1
ATOM 643 O O . GLY A 1 88 ? 13.181 -2.108 -6.213 1.00 67.50 88 GLY A O 1
ATOM 644 N N . THR A 1 89 ? 15.246 -2.824 -5.698 1.00 63.81 89 THR A N 1
ATOM 645 C CA . THR A 1 89 ? 14.822 -4.171 -5.322 1.00 63.81 89 THR A CA 1
ATOM 646 C C . THR A 1 89 ? 14.468 -4.158 -3.842 1.00 63.81 89 THR A C 1
ATOM 648 O O . THR A 1 89 ? 15.335 -3.927 -2.999 1.00 63.81 89 THR A O 1
ATOM 651 N N . GLY A 1 90 ? 13.199 -4.396 -3.520 1.00 68.88 90 GLY A N 1
ATOM 652 C CA . GLY A 1 90 ? 12.784 -4.698 -2.156 1.00 68.88 90 GLY A CA 1
ATOM 653 C C . GLY A 1 90 ? 13.375 -6.034 -1.679 1.00 68.88 90 GLY A C 1
ATOM 654 O O . GLY A 1 90 ? 14.056 -6.736 -2.439 1.00 68.88 90 GLY A O 1
ATOM 655 N N . PRO A 1 91 ? 13.099 -6.440 -0.432 1.00 72.25 91 PRO A N 1
ATOM 656 C CA . PRO A 1 91 ? 13.580 -7.703 0.112 1.00 72.25 91 PRO A CA 1
ATOM 657 C C . PRO A 1 91 ? 13.318 -8.873 -0.849 1.00 72.25 91 PRO A C 1
ATOM 659 O O . PRO A 1 91 ? 12.222 -9.014 -1.400 1.00 72.25 91 PRO A O 1
ATOM 662 N N . ALA A 1 92 ? 14.339 -9.705 -1.063 1.00 78.81 92 ALA A N 1
ATOM 663 C CA . ALA A 1 92 ? 14.264 -10.930 -1.864 1.00 78.81 92 ALA A CA 1
ATOM 664 C C . ALA A 1 92 ? 13.761 -10.759 -3.318 1.00 78.81 92 ALA A C 1
ATOM 666 O O . ALA A 1 92 ? 13.040 -11.618 -3.824 1.00 78.81 92 ALA A O 1
ATOM 667 N N . GLY A 1 93 ? 14.128 -9.676 -4.014 1.00 82.19 93 GLY A N 1
ATOM 668 C CA . GLY A 1 93 ? 13.747 -9.512 -5.428 1.00 82.19 93 GLY A CA 1
ATOM 669 C C . GLY A 1 93 ? 12.378 -8.860 -5.637 1.00 82.19 93 GLY A C 1
ATOM 670 O O . GLY A 1 93 ? 11.842 -8.886 -6.747 1.00 82.19 93 GLY A O 1
ATOM 671 N N . SER A 1 94 ? 11.779 -8.318 -4.576 1.00 87.19 94 SER A N 1
ATOM 672 C CA . SER A 1 94 ? 10.462 -7.687 -4.644 1.00 87.19 94 SER A CA 1
ATOM 673 C C . SER A 1 94 ? 10.516 -6.365 -5.411 1.00 87.19 94 SER A C 1
ATOM 675 O O . SER A 1 94 ? 11.506 -5.640 -5.367 1.00 87.19 94 SER A O 1
ATOM 677 N N . ARG A 1 95 ? 9.424 -6.038 -6.098 1.00 92.38 95 ARG A N 1
ATOM 678 C CA . ARG A 1 95 ? 9.182 -4.722 -6.688 1.00 92.38 95 ARG A CA 1
ATOM 679 C C . ARG A 1 95 ? 8.588 -3.808 -5.628 1.00 92.38 95 ARG A C 1
ATOM 681 O O . ARG A 1 95 ? 7.672 -4.220 -4.909 1.00 92.38 95 ARG A O 1
ATOM 688 N N . THR A 1 96 ? 9.077 -2.578 -5.569 1.00 93.06 96 THR A N 1
ATOM 689 C CA . THR A 1 96 ? 8.594 -1.580 -4.617 1.00 93.06 96 THR A CA 1
ATOM 690 C C . THR A 1 96 ? 7.733 -0.552 -5.334 1.00 93.06 96 THR A C 1
ATOM 692 O O . THR A 1 96 ? 8.118 0.021 -6.350 1.00 93.06 96 THR A O 1
ATOM 695 N N . PHE A 1 97 ? 6.555 -0.302 -4.779 1.00 94.75 97 PHE A N 1
ATOM 696 C CA . PHE A 1 97 ? 5.614 0.715 -5.223 1.00 94.75 97 PHE A CA 1
ATOM 697 C C . PHE A 1 97 ? 5.544 1.819 -4.177 1.00 94.75 97 PHE A C 1
ATOM 699 O O . PHE A 1 97 ? 5.514 1.529 -2.984 1.00 94.75 97 PHE A O 1
ATOM 706 N N . ALA A 1 98 ? 5.495 3.076 -4.605 1.00 94.44 98 ALA A N 1
ATOM 707 C CA . ALA A 1 98 ? 5.412 4.227 -3.721 1.00 94.44 98 ALA A CA 1
ATOM 708 C C . ALA A 1 98 ? 4.257 5.154 -4.105 1.00 94.44 98 ALA A C 1
ATOM 710 O O . ALA A 1 98 ? 4.011 5.445 -5.277 1.00 94.44 98 ALA A O 1
ATOM 711 N N . TRP A 1 99 ? 3.587 5.652 -3.076 1.00 95.12 99 TRP A N 1
ATOM 712 C CA . TRP A 1 99 ? 2.684 6.786 -3.118 1.00 95.12 99 TRP A CA 1
ATOM 713 C C . TRP A 1 99 ? 3.333 7.925 -2.340 1.00 95.12 99 TRP A C 1
ATOM 715 O O . TRP A 1 99 ? 3.621 7.786 -1.149 1.00 95.12 99 TRP A O 1
ATOM 725 N N . VAL A 1 100 ? 3.567 9.052 -3.003 1.00 91.88 100 VAL A N 1
ATOM 726 C CA . VAL A 1 100 ? 4.116 10.250 -2.359 1.00 91.88 100 VAL A CA 1
ATOM 727 C C . VAL A 1 100 ? 2.952 11.076 -1.826 1.00 91.88 100 VAL A C 1
ATOM 729 O O . VAL A 1 100 ? 2.024 11.393 -2.573 1.00 91.88 100 VAL A O 1
ATOM 732 N N . ALA A 1 101 ? 2.969 11.380 -0.528 1.00 85.88 101 ALA A N 1
ATOM 733 C CA . ALA A 1 101 ? 1.990 12.284 0.055 1.00 85.88 101 ALA A CA 1
ATOM 734 C C . ALA A 1 101 ? 2.152 13.666 -0.589 1.00 85.88 101 ALA A C 1
ATOM 736 O O . ALA A 1 101 ? 3.274 14.141 -0.772 1.00 85.88 101 ALA A O 1
ATOM 737 N N . ALA A 1 102 ? 1.042 14.309 -0.951 1.00 77.06 102 ALA A N 1
ATOM 738 C CA . ALA A 1 102 ? 1.107 15.712 -1.329 1.00 77.06 102 ALA A CA 1
ATOM 739 C C . ALA A 1 102 ? 1.628 16.510 -0.120 1.00 77.06 102 ALA A C 1
ATOM 741 O O . ALA A 1 102 ? 1.226 16.195 1.006 1.00 77.06 102 ALA A O 1
ATOM 742 N N . PRO A 1 103 ? 2.512 17.505 -0.317 1.00 62.16 103 PRO A N 1
ATOM 743 C CA . PRO A 1 103 ? 2.905 18.379 0.776 1.00 62.16 103 PRO A CA 1
ATOM 744 C C . PRO A 1 103 ? 1.641 19.001 1.374 1.00 62.16 103 PRO A C 1
ATOM 746 O O . PRO A 1 103 ? 0.791 19.510 0.640 1.00 62.16 103 PRO A O 1
ATOM 749 N N . VAL A 1 104 ? 1.493 18.902 2.696 1.00 57.47 104 VAL A N 1
ATOM 750 C CA . VAL A 1 104 ? 0.462 19.659 3.404 1.00 57.47 104 VAL A CA 1
ATOM 751 C C . VAL A 1 104 ? 0.806 21.141 3.234 1.00 57.47 104 VAL A C 1
ATOM 753 O O . VAL A 1 104 ? 1.916 21.552 3.567 1.00 57.47 104 VAL A O 1
ATOM 756 N N . ALA A 1 105 ? -0.089 21.886 2.583 1.00 45.38 105 ALA A N 1
ATOM 757 C CA . ALA A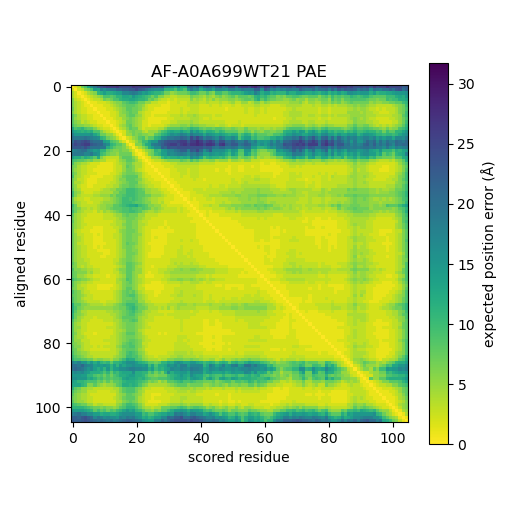 1 105 ? 0.046 23.324 2.360 1.00 45.38 105 ALA A CA 1
ATOM 758 C C . ALA A 1 105 ? -0.205 24.114 3.649 1.00 45.38 105 ALA A C 1
ATOM 760 O O . ALA A 1 105 ? -1.026 23.640 4.470 1.00 45.38 105 ALA A O 1
#